Protein 9DEV (pdb70)

B-factor: mean 45.85, std 12.38, range [28.93, 104.71]

Radius of gyration: 12.33 Å; Cα contacts (8 Å, |Δi|>4): 157; chains: 1; bounding box: 30×28×32 Å

Secondary structure (DSSP, 8-state):
-TTTT-EEEEE-TTS-HHHHHHHHHHHHHTT-EEESS--TT-SEEEE-TT----HHHHHHHHHTTPEEE-HHHHHHHHHHTS---GGGG-TTGGGT-

Organism: Homo sapiens (NCBI:txid9606)

Nearest PDB structures (foldseek):
  3pd7-assembly2_B  TM=7.593E-01  e=1.060E-06  Homo sapiens
  3jve-assembly1_A  TM=7.397E-01  e=3.162E-06  Homo sapiens
  3fa2-assembly2_B  TM=7.010E-01  e=7.321E-05  Homo sapiens
  2nte-assembly1_A  TM=6.980E-01  e=6.837E-05  Homo sapiens
  7lyc-assembly1_N  TM=7.665E-01  e=3.073E-04  Homo sapiens

Foldseek 3Di:
DQAALAEEQEPEVPDPPVLVVVLQCLQVVVHHHYDVDDDLSHQEYEHEPPDDDDPVSVVSCVVSVHQYFYSVQSVVCSVVVHNDDSLVGHPCVVVVD

Structure (mmCIF, N/CA/C/O backbone):
data_9DEV
#
_entry.id   9DEV
#
_cell.length_a   114.428
_cell.length_b   114.428
_cell.length_c   114.428
_cell.angle_alpha   90.00
_cell.angle_beta   90.00
_cell.angle_gamma   90.00
#
_symmetry.space_group_name_H-M   'F 2 3'
#
loop_
_entity.id
_entity.type
_entity.pdbx_description
1 polymer 'Protein mono-ADP-ribosyltransferase PARP4'
2 non-polymer 'SULFATE ION'
3 water water
#
loop_
_atom_site.group_PDB
_atom_site.id
_atom_site.type_symbol
_atom_site.label_atom_id
_atom_site.label_alt_id
_atom_site.label_comp_id
_atom_site.label_asym_id
_atom_site.label_entity_id
_atom_site.label_seq_id
_atom_site.pdbx_PDB_ins_code
_atom_site.Cartn_x
_atom_site.Cartn_y
_atom_site.Cartn_z
_atom_site.occupancy
_atom_site.B_iso_or_equiv
_atom_site.auth_seq_id
_atom_site.auth_comp_id
_atom_site.auth_asym_id
_atom_site.auth_atom_id
_atom_site.pdbx_PDB_model_num
ATOM 1 N N . GLY A 1 4 ? 25.734 -7.991 25.203 1.00 58.49 4 GLY A N 1
ATOM 2 C CA . GLY A 1 4 ? 25.725 -6.708 24.472 1.00 54.50 4 GLY A CA 1
ATOM 3 C C . GLY A 1 4 ? 25.416 -5.522 25.389 1.00 50.50 4 GLY A C 1
ATOM 4 O O . GLY A 1 4 ? 25.191 -5.683 26.586 1.00 50.57 4 GLY A O 1
ATOM 5 N N . ILE A 1 5 ? 25.365 -4.329 24.798 1.00 47.14 5 ILE A N 1
ATOM 6 C CA . ILE A 1 5 ? 25.315 -3.089 25.562 1.00 45.53 5 ILE A CA 1
ATOM 7 C C . ILE A 1 5 ? 23.981 -2.952 26.298 1.00 44.47 5 ILE A C 1
ATOM 8 O O . ILE A 1 5 ? 23.928 -2.233 27.286 1.00 44.92 5 ILE A O 1
ATOM 13 N N . PHE A 1 6 ? 22.919 -3.644 25.842 1.00 44.17 6 PHE A N 1
ATOM 14 C CA . PHE A 1 6 ? 21.606 -3.533 26.465 1.00 42.47 6 PHE A CA 1
ATOM 15 C C . PHE A 1 6 ? 21.272 -4.752 27.325 1.00 45.05 6 PHE A C 1
ATOM 16 O O . PHE A 1 6 ? 20.103 -5.011 27.599 1.00 45.74 6 PHE A O 1
ATOM 24 N N . ALA A 1 7 ? 22.288 -5.488 27.790 1.00 46.93 7 ALA A N 1
ATOM 25 C CA . ALA A 1 7 ? 22.055 -6.606 28.690 1.00 50.90 7 ALA A CA 1
ATOM 26 C C . ALA A 1 7 ? 21.335 -6.114 29.943 1.00 51.36 7 ALA A C 1
ATOM 27 O O . 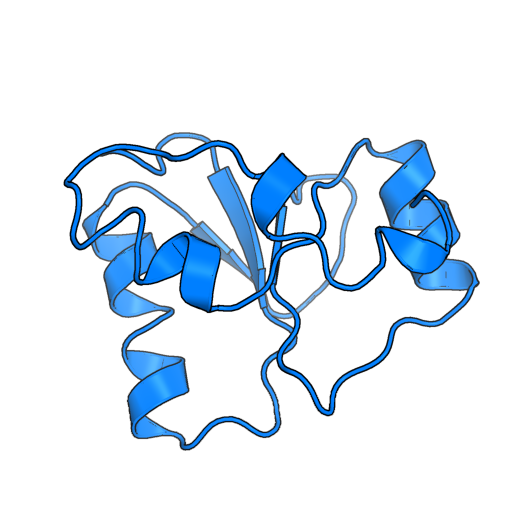ALA A 1 7 ? 21.658 -5.056 30.474 1.00 50.41 7 ALA A O 1
ATOM 29 N N . ASN A 1 8 ? 20.344 -6.893 30.385 1.00 51.95 8 ASN A N 1
ATOM 30 C CA . ASN A 1 8 ? 19.578 -6.615 31.590 1.00 54.75 8 ASN A CA 1
ATOM 31 C C . ASN A 1 8 ? 18.696 -5.377 31.436 1.00 51.73 8 ASN A C 1
ATOM 32 O O . ASN A 1 8 ? 18.142 -4.917 32.429 1.00 52.48 8 ASN A O 1
ATOM 37 N N . CYS A 1 9 ? 18.531 -4.865 30.205 1.00 49.22 9 CYS A N 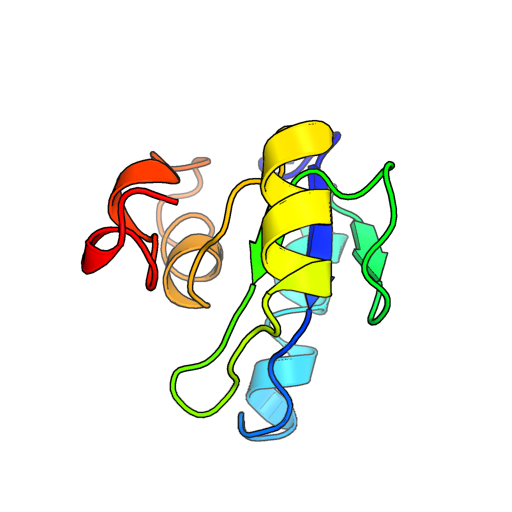1
ATOM 38 C CA . CYS A 1 9 ? 17.629 -3.749 29.947 1.00 46.11 9 CYS A CA 1
ATOM 39 C C . CYS A 1 9 ? 16.322 -4.283 29.373 1.00 45.08 9 CYS A C 1
ATOM 40 O O . CYS A 1 9 ? 16.332 -5.155 28.496 1.00 44.37 9 CYS A O 1
ATOM 43 N N . ILE A 1 10 ? 15.212 -3.755 29.897 1.00 42.80 10 ILE A N 1
ATOM 44 C CA . ILE A 1 10 ? 13.882 -4.081 29.415 1.00 43.98 10 ILE A CA 1
ATOM 45 C C . ILE A 1 10 ? 13.222 -2.759 29.037 1.00 40.43 10 ILE A C 1
ATOM 46 O O . ILE A 1 10 ? 12.970 -1.914 29.894 1.00 38.57 10 ILE A O 1
ATOM 51 N N . PHE A 1 11 ? 12.990 -2.580 27.733 1.00 39.15 11 PHE A N 1
ATOM 52 C CA . PHE A 1 11 ? 12.466 -1.335 27.200 1.00 38.68 11 PHE A CA 1
ATOM 53 C C . PHE A 1 11 ? 10.969 -1.464 26.938 1.00 38.86 11 PHE A C 1
ATOM 54 O O . PHE A 1 11 ? 10.571 -2.319 26.154 1.00 40.80 11 PHE A O 1
ATOM 62 N N . CYS A 1 12 ? 10.162 -0.607 27.573 1.00 39.44 12 CYS A N 1
ATOM 63 C CA . CYS A 1 12 ? 8.811 -0.347 27.097 1.00 38.22 12 CYS A CA 1
ATOM 64 C C . CYS A 1 12 ? 8.893 0.615 25.906 1.00 36.57 12 CYS A C 1
ATOM 65 O O . CYS A 1 12 ? 9.482 1.691 26.014 1.00 36.26 12 CYS A O 1
ATOM 68 N N . LEU A 1 13 ? 8.359 0.203 24.747 1.00 34.30 13 LEU A N 1
ATOM 69 C CA . LEU A 1 13 ? 8.385 1.036 23.552 1.00 32.76 13 LEU A CA 1
ATOM 70 C C . LEU A 1 13 ? 7.026 1.703 23.330 1.00 34.38 13 LEU A C 1
ATOM 71 O O . LEU A 1 13 ? 6.011 1.033 23.070 1.00 33.50 13 LEU A O 1
ATOM 76 N N . LYS A 1 14 ? 7.025 3.033 23.452 1.00 31.81 14 LYS A N 1
ATOM 77 C CA . LYS A 1 14 ? 5.885 3.858 23.087 1.00 33.48 14 LYS A CA 1
ATOM 78 C C . LYS A 1 14 ? 6.287 4.735 21.911 1.00 33.18 14 LYS A C 1
ATOM 79 O O . LYS A 1 14 ? 6.557 5.914 22.100 1.00 31.80 14 LYS A O 1
ATOM 85 N N . VAL A 1 15 ? 6.356 4.129 20.716 1.00 32.72 15 VAL A N 1
ATOM 86 C CA . VAL A 1 15 ? 6.884 4.784 19.529 1.00 34.17 15 VAL A CA 1
ATOM 87 C C . VAL A 1 15 ? 5.897 4.640 18.361 1.00 35.39 15 VAL A C 1
ATOM 88 O O . VAL A 1 15 ? 6.299 4.511 17.199 1.00 36.16 15 VAL A O 1
ATOM 92 N N . LYS A 1 16 ? 4.601 4.802 18.677 1.00 35.57 16 LYS A N 1
ATOM 93 C CA . LYS A 1 16 ? 3.493 4.578 17.759 1.00 37.85 16 LYS A CA 1
ATOM 94 C C . LYS A 1 16 ? 3.617 5.394 16.475 1.00 36.85 16 LYS A C 1
ATOM 95 O O . LYS A 1 16 ? 3.111 4.968 15.437 1.00 37.32 16 LYS A O 1
ATOM 101 N N . TYR A 1 17 ? 4.241 6.577 16.536 1.00 34.69 17 TYR A N 1
ATOM 102 C CA . TYR A 1 17 ? 4.203 7.495 15.405 1.00 38.26 17 TYR A CA 1
ATOM 103 C C . TYR A 1 17 ? 5.462 7.409 14.547 1.00 38.13 17 TYR A C 1
ATOM 104 O O . TYR A 1 17 ? 5.542 8.075 13.520 1.00 39.60 17 TYR A O 1
ATOM 113 N N . LEU A 1 18 ? 6.402 6.536 14.907 1.00 36.48 18 LEU A N 1
ATOM 114 C CA . LEU A 1 18 ? 7.572 6.310 14.077 1.00 36.92 18 LEU A CA 1
ATOM 115 C C . LEU A 1 18 ? 7.150 5.529 12.841 1.00 40.49 18 LEU A C 1
ATOM 116 O O . LEU A 1 18 ? 6.268 4.681 12.937 1.00 39.86 18 LEU A O 1
ATOM 121 N N . PRO A 1 19 ? 7.824 5.732 11.687 1.00 42.33 19 PRO A N 1
ATOM 122 C CA . PRO A 1 19 ? 7.651 4.846 10.541 1.00 45.29 19 PRO A CA 1
ATOM 123 C C . PRO A 1 19 ? 7.902 3.392 10.925 1.00 45.15 19 PRO A C 1
ATOM 124 O O . PRO A 1 19 ? 8.721 3.124 11.803 1.00 40.62 19 PRO A O 1
ATOM 128 N N . GLN A 1 20 ? 7.201 2.465 10.261 1.00 46.82 20 GLN A N 1
ATOM 129 C CA . GLN A 1 20 ? 7.256 1.058 10.635 1.00 48.76 20 GLN A CA 1
ATOM 130 C C . GLN A 1 20 ? 8.702 0.550 10.576 1.00 43.44 20 GLN A C 1
ATOM 131 O O . GLN A 1 20 ? 9.125 -0.215 11.432 1.00 40.94 20 GLN A O 1
ATOM 137 N N . GLN A 1 21 ? 9.454 0.981 9.562 1.00 45.58 21 GLN A N 1
ATOM 138 C CA . GLN A 1 21 ? 10.824 0.533 9.361 1.00 46.98 21 GLN A CA 1
ATOM 139 C C . GLN A 1 21 ? 11.701 0.911 10.559 1.00 43.32 21 GLN A C 1
ATOM 140 O O . GLN A 1 21 ? 12.597 0.159 10.937 1.00 41.01 21 GLN A O 1
ATOM 146 N N . GLN A 1 22 ? 11.445 2.086 11.152 1.00 39.48 22 GLN A N 1
ATOM 147 C CA . GLN A 1 22 ? 12.206 2.560 12.302 1.00 37.33 22 GLN A CA 1
ATOM 148 C C . GLN A 1 22 ? 11.796 1.822 13.573 1.00 36.29 22 GLN A C 1
ATOM 149 O O . GLN A 1 22 ? 12.645 1.508 14.398 1.00 33.58 22 GLN A O 1
ATOM 155 N N . LYS A 1 23 ? 10.499 1.547 13.742 1.00 36.03 23 LYS A N 1
ATOM 156 C CA . LYS A 1 23 ? 10.049 0.749 14.869 1.00 35.75 23 LYS A CA 1
ATOM 157 C C . LYS A 1 23 ? 10.746 -0.606 14.868 1.00 37.94 23 LYS A C 1
ATOM 158 O O . LYS A 1 23 ? 11.185 -1.064 15.919 1.00 37.56 23 LYS A O 1
ATOM 164 N N . LYS A 1 24 ? 10.791 -1.253 13.692 1.00 42.54 24 LYS A N 1
ATOM 165 C CA . LYS A 1 24 ? 11.399 -2.566 13.542 1.00 45.87 24 LYS A CA 1
ATOM 166 C C . LYS A 1 24 ? 12.884 -2.487 13.885 1.00 42.75 24 LYS A C 1
ATOM 167 O O . LYS A 1 24 ? 13.412 -3.356 14.569 1.00 40.86 24 LYS A O 1
ATOM 173 N N . LYS A 1 25 ? 13.548 -1.427 13.415 1.00 39.38 25 LYS A N 1
ATOM 174 C CA . LYS A 1 25 ? 14.978 -1.275 13.612 1.00 37.74 25 LYS A CA 1
ATOM 175 C C . LYS A 1 25 ? 15.306 -1.026 15.083 1.00 35.15 25 LYS A C 1
ATOM 176 O O . LYS A 1 25 ? 16.339 -1.485 15.556 1.00 36.13 25 LYS A O 1
ATOM 182 N N . LEU A 1 26 ? 14.454 -0.274 15.793 1.00 32.85 26 LEU A N 1
ATOM 183 C CA A LEU A 1 26 ? 14.614 -0.064 17.218 0.50 32.99 26 LEU A CA 1
ATOM 184 C CA B LEU A 1 26 ? 14.604 -0.067 17.228 0.50 33.09 26 LEU A CA 1
ATOM 185 C C . LEU A 1 26 ? 14.566 -1.423 17.921 1.00 34.62 26 LEU A C 1
ATOM 186 O O . LEU A 1 26 ? 15.404 -1.723 18.756 1.00 35.69 26 LEU A O 1
ATOM 195 N N . GLN A 1 27 ? 13.570 -2.240 17.562 1.00 35.94 27 GLN A N 1
ATOM 196 C CA . GLN A 1 27 ? 13.390 -3.562 18.148 1.00 36.44 27 GLN A CA 1
ATOM 197 C C . GLN A 1 27 ? 14.599 -4.462 17.876 1.00 38.01 27 GLN A C 1
ATOM 198 O O . GLN A 1 27 ? 15.090 -5.124 18.787 1.00 38.30 27 GLN A O 1
ATOM 204 N N . THR A 1 28 ? 15.063 -4.518 16.625 1.00 37.89 28 THR A N 1
ATOM 205 C CA . THR A 1 28 ? 16.164 -5.408 16.286 1.00 40.21 28 THR A CA 1
ATOM 206 C C . THR A 1 28 ? 17.470 -4.895 16.898 1.00 40.01 28 THR A C 1
ATOM 207 O O . THR A 1 28 ? 18.297 -5.705 17.317 1.00 43.67 28 THR A O 1
ATOM 211 N N . ASP A 1 29 ? 17.653 -3.569 16.984 1.00 38.02 29 ASP A N 1
ATOM 212 C CA . ASP A 1 29 ? 18.822 -3.015 17.656 1.00 36.66 29 ASP A CA 1
ATOM 213 C C . ASP A 1 29 ? 18.838 -3.431 19.122 1.00 38.67 29 ASP A C 1
ATOM 214 O O . ASP A 1 29 ? 19.901 -3.728 19.667 1.00 41.33 29 ASP A O 1
ATOM 219 N N . ILE A 1 30 ? 17.662 -3.417 19.762 1.00 38.24 30 ILE A N 1
ATOM 220 C CA . ILE A 1 30 ? 17.555 -3.796 21.161 1.00 39.50 30 ILE A CA 1
ATOM 221 C C . ILE A 1 30 ? 17.847 -5.292 21.309 1.00 41.92 30 ILE A C 1
ATOM 222 O O . ILE A 1 30 ? 18.692 -5.679 22.113 1.00 44.34 30 ILE A O 1
ATOM 227 N N . LYS A 1 31 ? 17.167 -6.135 20.523 1.00 43.20 31 LYS A N 1
ATOM 228 C CA . LYS A 1 31 ? 17.284 -7.576 20.705 1.00 50.10 31 LYS A CA 1
ATOM 229 C C . LYS A 1 31 ? 18.685 -8.074 20.344 1.00 50.41 31 LYS A C 1
ATOM 230 O O . LYS A 1 31 ? 19.210 -8.950 21.028 1.00 50.95 31 LYS A O 1
ATOM 236 N N . GLU A 1 32 ? 19.277 -7.533 19.273 1.00 47.20 32 GLU A N 1
ATOM 237 C CA . GLU A 1 32 ? 20.579 -7.990 18.801 1.00 51.85 32 GLU A CA 1
ATOM 238 C C . GLU A 1 32 ? 21.695 -7.605 19.776 1.00 51.61 32 GLU A C 1
ATOM 239 O O . GLU A 1 32 ? 22.806 -8.113 19.665 1.00 52.49 32 GLU A O 1
ATOM 245 N N . ASN A 1 33 ? 21.416 -6.685 20.707 1.00 50.25 33 ASN A N 1
ATOM 246 C CA . ASN A 1 33 ? 22.428 -6.187 21.627 1.00 48.98 33 ASN A CA 1
ATOM 247 C C . ASN A 1 33 ? 22.049 -6.493 23.075 1.00 48.84 33 ASN A C 1
ATOM 248 O O . ASN A 1 33 ? 22.422 -5.745 23.973 1.00 47.89 33 ASN A O 1
ATOM 253 N N . GLY A 1 34 ? 21.315 -7.596 23.287 1.00 49.30 34 GLY A N 1
ATOM 254 C CA . GLY A 1 34 ? 21.172 -8.207 24.599 1.00 50.96 34 GLY A CA 1
ATOM 255 C C . GLY A 1 34 ? 19.956 -7.712 25.380 1.00 48.59 34 GLY A C 1
ATOM 256 O O . GLY A 1 34 ? 19.743 -8.139 26.510 1.00 52.71 34 GLY A O 1
ATOM 257 N N . GLY A 1 35 ? 19.140 -6.847 24.778 1.00 44.92 35 GLY A N 1
ATOM 258 C CA . GLY A 1 35 ? 18.020 -6.246 25.487 1.00 43.94 35 GLY A CA 1
ATOM 259 C C . GLY A 1 35 ? 16.716 -6.989 25.224 1.00 44.87 35 GLY A C 1
ATOM 260 O O . GLY A 1 35 ? 16.661 -7.870 24.368 1.00 45.56 35 GLY A O 1
ATOM 261 N N . LYS A 1 36 ? 15.675 -6.618 25.980 1.00 45.47 36 LYS A N 1
ATOM 262 C CA . LYS A 1 36 ? 14.322 -7.085 25.725 1.00 47.55 36 LYS A CA 1
ATOM 263 C C . LYS A 1 36 ? 13.406 -5.871 25.605 1.00 43.10 36 LYS A C 1
ATOM 264 O O . LYS A 1 36 ? 13.756 -4.769 26.027 1.00 40.96 36 LYS A O 1
ATOM 270 N N . PHE A 1 37 ? 12.247 -6.057 24.972 1.00 42.88 37 PHE A N 1
ATOM 271 C CA . PHE A 1 37 ? 11.313 -4.953 24.833 1.00 40.15 37 PHE A CA 1
ATOM 272 C C . PHE A 1 37 ? 9.891 -5.473 25.010 1.00 42.42 37 PHE A C 1
ATOM 273 O O . PHE A 1 37 ? 9.622 -6.654 24.819 1.00 42.57 37 PHE A O 1
ATOM 281 N N . SER A 1 38 ? 9.014 -4.539 25.373 1.00 42.05 38 SER A N 1
ATOM 282 C CA . SER A 1 38 ? 7.593 -4.768 25.533 1.00 44.42 38 SER A CA 1
ATOM 283 C C . SER A 1 38 ? 6.868 -3.519 25.056 1.00 40.44 38 SER A C 1
ATOM 284 O O . SER A 1 38 ? 7.463 -2.443 24.998 1.00 38.97 38 SER A O 1
ATOM 287 N N . PHE A 1 39 ? 5.583 -3.660 24.735 1.00 39.07 39 PHE A N 1
ATOM 288 C CA . PHE A 1 39 ? 4.781 -2.504 24.371 1.00 39.44 39 PHE A CA 1
ATOM 289 C C . PHE A 1 39 ? 4.011 -2.011 25.591 1.00 41.48 39 PHE A C 1
ATOM 290 O O . PHE A 1 39 ? 3.396 -0.956 25.533 1.00 45.65 39 PHE A O 1
ATOM 298 N N . SER A 1 40 ? 4.073 -2.768 26.695 1.00 40.62 40 SER A N 1
ATOM 299 C CA . SER A 1 40 ? 3.345 -2.448 27.918 1.00 41.80 40 SER A CA 1
ATOM 300 C C . SER A 1 40 ? 4.328 -1.958 28.983 1.00 41.72 40 SER A C 1
ATOM 301 O O . SER A 1 40 ? 5.435 -2.479 29.073 1.00 41.81 40 SER A O 1
ATOM 304 N N . LEU A 1 41 ? 3.902 -0.973 29.785 1.00 39.72 41 LEU A N 1
ATOM 305 C CA . LEU A 1 41 ? 4.693 -0.481 30.907 1.00 40.31 41 LEU A CA 1
ATOM 306 C C . LEU A 1 41 ? 4.350 -1.291 32.156 1.00 41.33 41 LEU A C 1
ATOM 307 O O . LEU A 1 41 ? 3.195 -1.333 32.580 1.00 40.46 41 LEU A O 1
ATOM 312 N N . ASN A 1 42 ? 5.368 -1.913 32.761 1.00 41.29 42 ASN A N 1
ATOM 313 C CA . ASN A 1 42 ? 5.182 -2.673 33.988 1.00 46.02 42 ASN A CA 1
ATOM 314 C C . ASN A 1 42 ? 6.392 -2.468 34.903 1.00 46.60 42 ASN A C 1
ATOM 315 O O . ASN A 1 42 ? 7.393 -1.877 34.499 1.00 43.53 42 ASN A O 1
ATOM 320 N N . PRO A 1 43 ? 6.331 -2.930 36.171 1.00 51.70 43 PRO A N 1
ATOM 321 C CA . PRO A 1 43 ? 7.429 -2.743 37.114 1.00 53.01 43 PRO A CA 1
ATOM 322 C C . PRO A 1 43 ? 8.787 -3.286 36.668 1.00 53.36 43 PRO A C 1
ATOM 323 O O . PRO A 1 43 ? 9.803 -2.816 37.168 1.00 53.54 43 PRO A O 1
ATOM 327 N N . GLN A 1 44 ? 8.815 -4.262 35.746 1.00 53.64 44 GLN A N 1
ATOM 328 C CA . GLN A 1 44 ? 10.071 -4.876 35.327 1.00 54.73 44 GLN A CA 1
ATOM 329 C C . GLN A 1 44 ? 10.784 -4.036 34.264 1.00 49.59 44 GLN A C 1
ATOM 330 O O . GLN A 1 44 ? 11.960 -4.277 34.002 1.00 48.44 44 GLN A O 1
ATOM 336 N N . CYS A 1 45 ? 10.087 -3.075 33.637 1.00 44.61 45 CYS A N 1
ATOM 337 C CA . CYS A 1 45 ? 10.716 -2.198 32.656 1.00 40.92 45 CYS A CA 1
ATOM 338 C C . CYS A 1 45 ? 11.845 -1.413 33.335 1.00 42.42 45 CYS A C 1
ATOM 339 O O . CYS A 1 45 ? 11.672 -0.928 34.448 1.00 43.58 45 CYS A O 1
ATOM 342 N N . THR A 1 46 ? 13.006 -1.339 32.675 1.00 41.03 46 THR A N 1
ATOM 343 C CA . THR A 1 46 ? 14.115 -0.507 33.129 1.00 42.85 46 THR A CA 1
ATOM 344 C C . THR A 1 46 ? 14.082 0.850 32.432 1.00 40.40 46 THR A C 1
ATOM 345 O O . THR A 1 46 ? 14.537 1.852 32.998 1.00 40.06 46 THR A O 1
ATOM 349 N N . HIS A 1 47 ? 13.544 0.860 31.201 1.00 37.22 47 HIS A N 1
ATOM 350 C CA . HIS A 1 47 ? 13.511 2.035 30.350 1.00 35.76 47 HIS A CA 1
ATOM 351 C C . HIS A 1 47 ? 12.148 2.119 29.669 1.00 34.34 47 HIS A C 1
ATOM 352 O O . HIS A 1 47 ? 11.495 1.095 29.455 1.00 36.78 47 HIS A O 1
ATOM 359 N N . ILE A 1 48 ? 11.740 3.348 29.340 1.00 35.42 48 ILE A N 1
ATOM 360 C CA . ILE A 1 48 ? 10.621 3.552 28.435 1.00 33.37 48 ILE A CA 1
ATOM 361 C C . ILE A 1 48 ? 11.086 4.528 27.361 1.00 33.80 48 ILE A C 1
ATOM 362 O O . ILE A 1 48 ? 11.587 5.611 27.671 1.00 32.56 48 ILE A O 1
ATOM 367 N N . ILE A 1 49 ? 10.898 4.107 26.101 1.00 32.77 49 ILE A N 1
ATOM 368 C CA . ILE A 1 49 ? 11.308 4.871 24.936 1.00 30.82 49 ILE A CA 1
ATOM 369 C C . ILE A 1 49 ? 10.057 5.528 24.363 1.00 32.24 49 ILE A C 1
ATOM 370 O O . ILE A 1 49 ? 9.102 4.829 24.006 1.00 32.23 49 ILE A O 1
ATOM 375 N N A LEU A 1 50 ? 10.125 6.852 24.220 0.50 31.37 50 LEU A N 1
ATOM 376 N N B LEU A 1 50 ? 10.048 6.872 24.387 0.50 31.27 50 LEU A N 1
ATOM 377 C CA A LEU A 1 50 ? 8.991 7.665 23.836 0.50 31.05 50 LEU A CA 1
ATOM 378 C CA B LEU A 1 50 ? 8.985 7.689 23.821 0.50 31.16 50 LEU A CA 1
ATOM 379 C C A LEU A 1 50 ? 9.357 8.517 22.627 0.50 30.75 50 LEU A C 1
ATOM 380 C C B LEU A 1 50 ? 9.486 8.353 22.547 0.50 30.85 50 LEU A C 1
ATOM 381 O O A LEU A 1 50 ? 10.212 9.394 22.731 0.50 28.93 50 LEU A O 1
ATOM 382 O O B LEU A 1 50 ? 10.553 8.955 22.534 0.50 30.72 50 LEU A O 1
ATOM 391 N N . ASP A 1 51 ? 8.670 8.305 21.494 1.00 32.05 51 ASP A N 1
ATOM 392 C CA . ASP A 1 51 ? 8.863 9.184 20.349 1.00 33.49 51 ASP A CA 1
ATOM 393 C C . ASP A 1 51 ? 8.234 10.542 20.667 1.00 33.54 51 ASP A C 1
ATOM 394 O O . ASP A 1 51 ? 7.502 10.696 21.649 1.00 33.34 51 ASP A O 1
ATOM 399 N N . ASN A 1 52 ? 8.499 11.534 19.804 1.00 36.32 52 ASN A N 1
ATOM 400 C CA . ASN A 1 52 ? 8.130 12.917 20.069 1.00 39.84 52 ASN A CA 1
ATOM 401 C C . ASN A 1 52 ? 6.623 13.088 20.267 1.00 38.22 52 ASN A C 1
ATOM 402 O O . ASN A 1 52 ? 6.206 13.920 21.068 1.00 36.25 52 ASN A O 1
ATOM 407 N N . ALA A 1 53 ? 5.812 12.344 19.502 1.00 35.15 53 ALA A N 1
ATOM 408 C CA . ALA A 1 53 ? 4.377 12.568 19.474 1.00 37.24 53 ALA A CA 1
ATOM 409 C C . ALA A 1 53 ? 3.641 11.728 20.520 1.00 36.22 53 ALA A C 1
ATOM 410 O O . ALA A 1 53 ? 2.442 11.937 20.701 1.00 38.56 53 ALA A O 1
ATOM 412 N N . ASP A 1 54 ? 4.334 10.819 21.219 0.76 32.60 54 ASP A N 1
ATOM 413 C CA . ASP A 1 54 ? 3.706 10.051 22.287 0.76 32.99 54 ASP A CA 1
ATOM 414 C C . ASP A 1 54 ? 3.851 10.789 23.617 0.76 36.64 54 ASP A C 1
ATOM 415 O O . ASP A 1 54 ? 4.871 11.421 23.865 0.76 36.54 54 ASP A O 1
ATOM 420 N N . VAL A 1 55 ? 2.846 10.664 24.493 1.00 40.19 55 VAL A N 1
ATOM 421 C CA . VAL A 1 55 ? 2.875 11.293 25.811 1.00 41.93 55 VAL A CA 1
ATOM 422 C C . VAL A 1 55 ? 2.491 10.258 26.862 1.00 40.66 55 VAL A C 1
ATOM 423 O O . VAL A 1 55 ? 1.951 9.206 26.533 1.00 42.65 55 VAL A O 1
ATOM 427 N N . LEU A 1 56 ? 2.790 10.571 28.125 1.00 40.51 56 LEU A N 1
ATOM 428 C CA . LEU A 1 56 ? 2.540 9.678 29.246 1.00 40.37 56 LEU A CA 1
ATOM 429 C C . LEU A 1 56 ? 1.517 10.328 30.165 1.00 43.48 56 LEU A C 1
ATOM 430 O O . LEU A 1 56 ? 1.568 11.530 30.402 1.00 44.73 56 LEU A O 1
ATOM 435 N N . SER A 1 57 ? 0.582 9.516 30.665 1.00 42.46 57 SER A N 1
ATOM 436 C CA . SER A 1 57 ? -0.386 9.956 31.652 1.00 43.88 57 SER A CA 1
ATOM 437 C C . SER A 1 57 ? 0.299 10.138 33.005 1.00 44.11 57 SER A C 1
ATOM 438 O O . SER A 1 57 ? 1.404 9.643 33.226 1.00 43.24 57 SER A O 1
ATOM 441 N N . GLN A 1 58 ? -0.406 10.802 33.929 1.00 47.77 58 GLN A N 1
ATOM 442 C CA . GLN A 1 58 ? 0.092 10.957 35.285 1.00 49.90 58 GLN A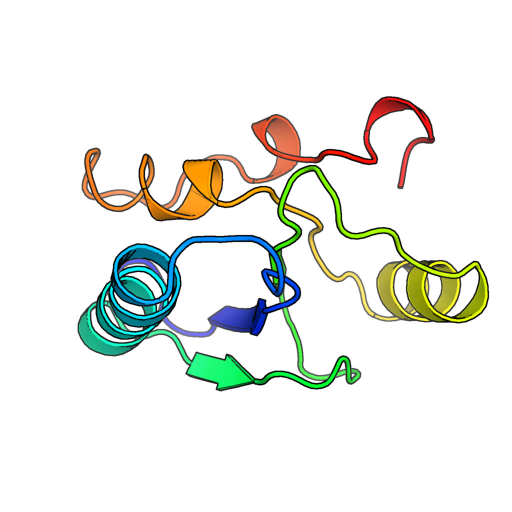 CA 1
ATOM 443 C C . GLN A 1 58 ? 0.209 9.581 35.938 1.00 48.65 58 GLN A C 1
ATOM 444 O O . GLN A 1 58 ? 1.138 9.347 36.708 1.00 47.81 58 GLN A O 1
ATOM 450 N N . TYR A 1 59 ? -0.721 8.670 35.611 1.00 46.84 59 TYR A N 1
ATOM 451 C CA . TYR A 1 59 ? -0.664 7.315 36.140 1.00 46.99 59 TYR A CA 1
ATOM 452 C C . TYR A 1 59 ? 0.656 6.662 35.724 1.00 43.82 59 TYR A C 1
ATOM 453 O O . TYR A 1 59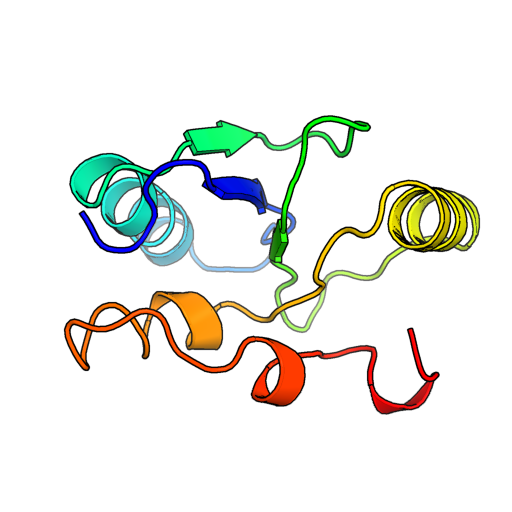 ? 1.357 6.064 36.538 1.00 44.65 59 TYR A O 1
ATOM 462 N N . GLN A 1 60 ? 0.982 6.759 34.437 1.00 41.90 60 GLN A N 1
ATOM 463 C CA . GLN A 1 60 ? 2.194 6.160 33.913 1.00 39.83 60 GLN A CA 1
ATOM 464 C C . GLN A 1 60 ? 3.427 6.800 34.550 1.00 41.39 60 GLN A C 1
ATOM 465 O O . GLN A 1 60 ? 4.366 6.101 34.907 1.00 42.07 60 GLN A O 1
ATOM 471 N N . LEU A 1 61 ? 3.415 8.130 34.664 1.00 42.48 61 LEU A N 1
ATOM 472 C CA . LEU A 1 61 ? 4.531 8.860 35.244 1.00 45.52 61 LEU A CA 1
ATOM 473 C C . LEU A 1 61 ? 4.746 8.439 36.699 1.00 47.50 61 LEU A C 1
ATOM 474 O O . LEU A 1 61 ? 5.892 8.278 37.117 1.00 49.89 61 LEU A O 1
ATOM 479 N N . ASN A 1 62 ? 3.653 8.224 37.447 1.00 47.99 62 ASN A N 1
ATOM 480 C CA . ASN A 1 62 ? 3.715 7.736 38.817 1.00 50.73 62 ASN A CA 1
ATOM 481 C C . ASN A 1 62 ? 4.350 6.351 38.876 1.00 49.54 62 ASN A C 1
ATOM 482 O O . ASN A 1 62 ? 5.181 6.088 39.743 1.00 50.70 62 ASN A O 1
ATOM 487 N N . SER A 1 63 ? 3.956 5.474 37.946 1.00 46.94 63 SER A N 1
ATOM 488 C CA . SER A 1 63 ? 4.507 4.133 37.870 1.00 46.32 63 SER A CA 1
ATOM 489 C C . SER A 1 63 ? 6.005 4.199 37.596 1.00 45.15 63 SER A C 1
ATOM 490 O O . SER A 1 63 ? 6.770 3.437 38.180 1.00 46.40 63 SER A O 1
ATOM 493 N N . ILE A 1 64 ? 6.392 5.092 36.675 1.00 42.77 64 ILE A N 1
ATOM 494 C CA . ILE A 1 64 ? 7.776 5.261 36.257 1.00 43.13 64 ILE A CA 1
ATOM 495 C C . ILE A 1 64 ? 8.636 5.714 37.437 1.00 46.22 64 ILE A C 1
ATOM 496 O O . ILE A 1 64 ? 9.749 5.214 37.603 1.00 45.91 64 ILE A O 1
ATOM 501 N N . GLN A 1 65 ? 8.128 6.679 38.213 1.00 49.22 65 GLN A N 1
ATOM 502 C CA . GLN A 1 65 ? 8.826 7.204 39.384 1.00 53.56 65 GLN A CA 1
ATOM 503 C C . GLN A 1 65 ? 9.003 6.093 40.415 1.00 56.59 65 GLN A C 1
ATOM 504 O O . GLN A 1 65 ? 10.105 5.857 40.901 1.00 57.56 65 GLN A O 1
ATOM 510 N N . LYS A 1 66 ? 7.891 5.431 40.747 1.00 57.13 66 LYS A N 1
ATOM 511 C CA . LYS A 1 66 ? 7.860 4.362 41.729 1.00 60.86 66 LYS A CA 1
ATOM 512 C C . LYS A 1 66 ? 8.839 3.239 41.381 1.00 59.29 66 LYS A C 1
ATOM 513 O O . LYS A 1 66 ? 9.449 2.657 42.271 1.00 61.24 66 LYS A O 1
ATOM 519 N N . ASN A 1 67 ? 8.968 2.901 40.095 1.00 54.55 67 ASN A N 1
ATOM 520 C CA . ASN A 1 67 ? 9.725 1.722 39.699 1.00 54.54 67 ASN A CA 1
ATOM 521 C C . ASN A 1 67 ? 11.096 2.099 39.132 1.00 52.74 67 ASN A C 1
ATOM 522 O O . ASN A 1 67 ? 11.803 1.232 38.619 1.00 52.78 67 ASN A O 1
ATOM 527 N N . HIS A 1 68 ? 11.469 3.383 39.227 1.00 52.36 68 HIS A N 1
ATOM 528 C CA . HIS A 1 68 ? 12.773 3.865 38.784 1.00 52.64 68 HIS A CA 1
ATOM 529 C C . HIS A 1 68 ? 13.023 3.555 37.306 1.00 48.85 68 HIS A C 1
ATOM 530 O O . HIS A 1 68 ? 14.128 3.172 36.920 1.00 48.68 68 HIS A O 1
ATOM 537 N N . VAL A 1 69 ? 12.005 3.772 36.463 1.00 44.46 69 VAL A N 1
ATOM 538 C CA . VAL A 1 69 ? 12.148 3.564 35.034 1.00 42.61 69 VAL A CA 1
ATOM 539 C C . VAL A 1 69 ? 12.778 4.814 34.421 1.00 40.97 69 VAL A C 1
ATOM 540 O O . VAL A 1 69 ? 12.415 5.925 34.790 1.00 43.44 69 VAL A O 1
ATOM 544 N N . HIS A 1 70 ? 13.753 4.615 33.524 1.00 39.06 70 HIS A N 1
ATOM 545 C CA . HIS A 1 70 ? 14.403 5.692 32.789 1.00 39.10 70 HIS A CA 1
ATOM 546 C C . HIS A 1 70 ? 13.584 6.056 31.544 1.0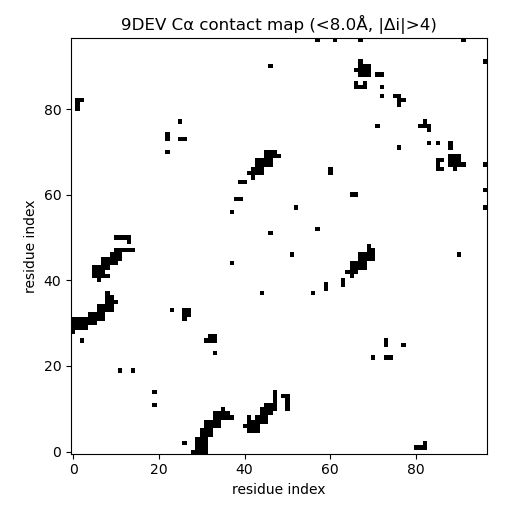0 35.81 70 HIS A C 1
ATOM 547 O O . HIS A 1 70 ? 13.345 5.200 30.696 1.00 37.71 70 HIS A O 1
ATOM 554 N N . ILE A 1 71 ? 13.156 7.321 31.437 1.00 36.00 71 ILE A N 1
ATOM 555 C CA . ILE A 1 71 ? 12.453 7.796 30.247 1.00 35.39 71 ILE A CA 1
ATOM 556 C C . ILE A 1 71 ? 13.492 8.305 29.253 1.00 34.19 71 ILE A C 1
ATOM 557 O O . ILE A 1 71 ? 14.334 9.123 29.617 1.00 36.16 71 ILE A O 1
ATOM 562 N N . ALA A 1 72 ? 13.429 7.807 28.010 1.00 31.21 72 ALA A N 1
ATOM 563 C CA . ALA A 1 72 ? 14.377 8.178 26.974 1.00 32.46 72 ALA A CA 1
ATOM 564 C C . ALA A 1 72 ? 13.677 8.319 25.619 1.00 34.60 72 ALA A C 1
ATOM 565 O O . ALA A 1 72 ? 12.550 7.872 25.443 1.00 35.11 72 ALA A O 1
ATOM 567 N N . ASN A 1 73 ? 14.349 8.997 24.685 1.00 36.07 73 ASN A N 1
ATOM 568 C CA . ASN A 1 73 ? 13.894 9.095 23.304 1.00 32.50 73 ASN A CA 1
ATOM 569 C C . ASN A 1 73 ? 14.576 8.011 22.468 1.00 32.35 73 ASN A C 1
ATOM 570 O O . ASN A 1 73 ? 15.467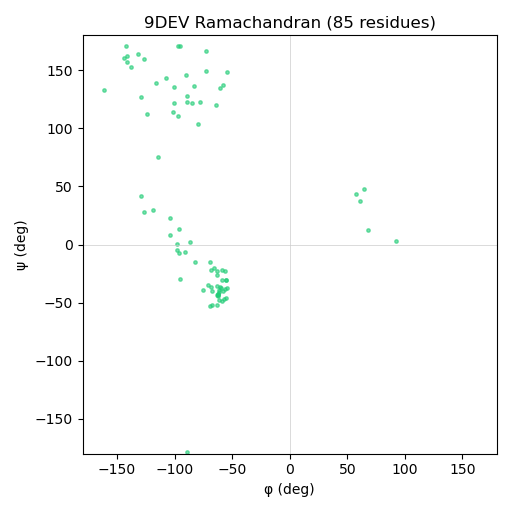 7.293 22.943 1.00 32.46 73 ASN A O 1
ATOM 575 N N . PRO A 1 74 ? 14.153 7.794 21.198 1.00 29.88 74 PRO A N 1
ATOM 576 C CA . PRO A 1 74 ? 14.816 6.838 20.325 1.00 30.03 74 PRO A CA 1
ATOM 577 C C . PRO A 1 74 ? 16.314 7.062 20.127 1.00 29.19 74 PRO A C 1
ATOM 578 O O . PRO A 1 74 ? 17.052 6.0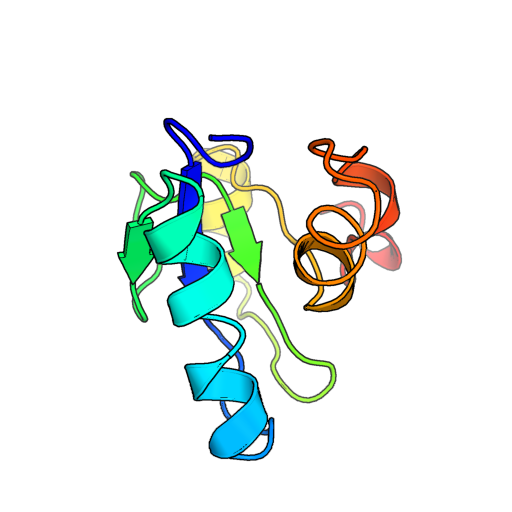94 19.945 1.00 29.61 74 PRO A O 1
ATOM 582 N N . ASP A 1 75 ? 16.747 8.318 20.197 1.00 30.43 75 ASP A N 1
ATOM 583 C CA . ASP A 1 75 ? 18.147 8.670 19.987 1.00 32.60 75 ASP A CA 1
ATOM 584 C C . ASP A 1 75 ? 19.044 7.959 20.995 1.00 32.17 75 ASP A C 1
ATOM 585 O O . ASP A 1 75 ? 20.203 7.689 20.691 1.00 31.59 75 ASP A O 1
ATOM 590 N N . PHE A 1 76 ? 18.516 7.685 22.196 1.00 30.86 76 PHE A N 1
ATOM 591 C CA . PHE A 1 76 ? 19.271 6.934 23.191 1.00 31.10 76 PHE A CA 1
ATOM 592 C C . PHE A 1 76 ? 19.719 5.592 22.611 1.00 31.64 76 PHE A C 1
ATOM 593 O O . PHE A 1 76 ? 20.866 5.189 22.779 1.00 31.24 76 PHE A O 1
ATOM 601 N N . ILE A 1 77 ? 18.798 4.890 21.933 1.00 29.39 77 ILE A N 1
ATOM 602 C CA . ILE A 1 77 ? 19.109 3.629 21.287 1.00 30.50 77 ILE A CA 1
ATOM 603 C C . ILE A 1 77 ? 20.032 3.841 20.090 1.00 29.35 77 ILE A C 1
ATOM 604 O O . ILE A 1 77 ? 21.074 3.196 20.000 1.00 31.44 77 ILE A O 1
ATOM 609 N N . TRP A 1 78 ? 19.664 4.737 19.171 1.00 30.60 78 TRP A N 1
ATOM 610 C CA . TRP A 1 78 ? 20.432 4.946 17.953 1.00 31.00 78 TRP A CA 1
ATOM 611 C C . TRP A 1 78 ? 21.885 5.309 18.272 1.00 31.83 78 TRP A C 1
ATOM 612 O O . TRP A 1 78 ? 22.814 4.772 17.677 1.00 32.17 78 TRP A O 1
ATOM 623 N N A LYS A 1 79 ? 22.055 6.253 19.203 0.50 30.84 79 LYS A N 1
ATOM 624 N N B LYS A 1 79 ? 22.078 6.224 19.222 0.50 31.95 79 LYS A N 1
ATOM 625 C CA A LYS A 1 79 ? 23.371 6.786 19.531 0.50 32.64 79 LYS A CA 1
ATOM 626 C CA B LYS A 1 79 ? 23.409 6.765 19.465 0.50 34.40 79 LYS A CA 1
ATOM 627 C C A LYS A 1 79 ? 24.203 5.740 20.276 0.50 32.20 79 LYS A C 1
ATOM 628 C C B LYS A 1 79 ? 24.232 5.818 20.350 0.50 33.27 79 LYS A C 1
ATOM 629 O O A LYS A 1 79 ? 25.391 5.589 20.006 0.50 34.08 79 LYS A O 1
ATOM 630 O O B LYS A 1 79 ? 25.455 5.802 20.237 0.50 34.89 79 LYS A O 1
ATOM 641 N N . SER A 1 80 ? 23.590 5.031 21.227 1.00 32.34 80 SER A N 1
ATOM 642 C CA . SER A 1 80 ? 24.305 3.992 21.974 1.00 34.02 80 SER A CA 1
ATOM 643 C C . SER A 1 80 ? 24.834 2.924 21.006 1.00 35.63 80 SER A C 1
ATOM 644 O O . SER A 1 80 ? 25.978 2.480 21.099 1.00 34.50 80 SER A O 1
ATOM 647 N N . ILE A 1 81 ? 23.986 2.519 20.055 1.00 33.98 81 ILE A N 1
ATOM 648 C CA . ILE A 1 81 ? 24.367 1.567 19.022 1.00 36.15 81 ILE A CA 1
ATOM 649 C C . ILE A 1 81 ? 25.538 2.106 18.195 1.00 36.94 81 ILE A C 1
ATOM 650 O O . ILE A 1 81 ? 26.498 1.381 17.931 1.00 37.78 81 ILE A O 1
ATOM 655 N N A ARG A 1 82 ? 25.438 3.370 17.776 0.50 36.15 82 ARG A N 1
ATOM 656 N N B ARG A 1 82 ? 25.426 3.370 17.770 0.50 35.52 82 ARG A N 1
ATOM 657 C CA A ARG A 1 82 ? 26.443 3.994 16.932 0.50 38.36 82 ARG A CA 1
ATOM 658 C CA B ARG A 1 82 ? 26.424 4.037 16.946 0.50 37.18 82 ARG A CA 1
ATOM 659 C C A ARG A 1 82 ? 27.779 4.070 17.670 0.50 40.36 82 ARG A C 1
ATOM 660 C C B ARG A 1 82 ? 27.768 4.066 17.671 0.50 39.73 82 ARG A C 1
ATOM 661 O O A ARG A 1 82 ? 28.830 3.819 17.078 0.50 40.97 82 ARG A O 1
ATOM 662 O O B ARG A 1 82 ? 28.807 3.776 17.077 0.50 40.40 82 ARG A O 1
ATOM 677 N N . GLU A 1 83 ? 27.728 4.413 18.963 1.00 39.72 83 GLU A N 1
ATOM 678 C CA . GLU A 1 83 ? 28.936 4.591 19.758 1.00 41.12 83 GLU A CA 1
ATOM 679 C C . GLU A 1 83 ? 29.419 3.257 20.321 1.00 42.21 83 GLU A C 1
ATOM 680 O O . GLU A 1 83 ? 30.510 3.201 20.890 1.00 42.20 83 GLU A O 1
ATOM 686 N N . LYS A 1 84 ? 28.615 2.194 20.164 1.00 40.68 84 LYS A N 1
ATOM 687 C CA . LYS A 1 84 ? 28.962 0.858 20.623 1.00 42.96 84 LYS A CA 1
ATOM 688 C C . LYS A 1 84 ? 29.159 0.865 22.138 1.00 43.06 84 LYS A C 1
ATOM 689 O O . LYS A 1 84 ? 30.027 0.167 22.677 1.00 44.36 84 LYS A O 1
ATOM 695 N N . ARG A 1 85 ? 28.327 1.659 22.816 1.00 39.20 85 ARG A N 1
ATOM 696 C CA . ARG A 1 85 ? 28.460 1.883 24.240 1.00 39.43 85 ARG A CA 1
ATOM 697 C C . ARG A 1 85 ? 27.147 2.432 24.782 1.00 38.42 85 ARG A C 1
ATOM 698 O O . ARG A 1 85 ? 26.553 3.335 24.187 1.00 35.99 85 ARG A O 1
ATOM 706 N N . LEU A 1 86 ? 26.683 1.853 25.891 1.00 38.44 86 LEU A N 1
ATOM 707 C CA . LEU A 1 86 ?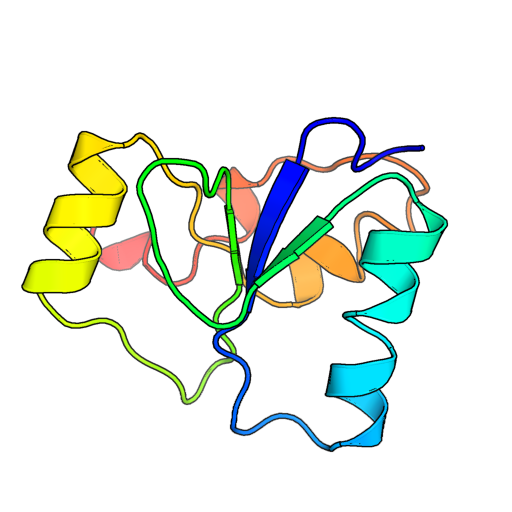 25.486 2.346 26.560 1.00 37.74 86 LEU A CA 1
ATOM 708 C C . LEU A 1 86 ? 25.781 3.763 27.055 1.00 36.90 86 LEU A C 1
ATOM 709 O O . LEU A 1 86 ? 26.731 3.957 27.808 1.00 37.93 86 LEU A O 1
ATOM 714 N N . LEU A 1 87 ? 25.001 4.743 26.581 1.00 36.17 87 LEU A N 1
ATOM 715 C CA . LEU A 1 87 ? 25.242 6.145 26.882 1.00 35.47 87 LEU A CA 1
ATOM 716 C C . LEU A 1 87 ? 24.521 6.551 28.164 1.00 36.07 87 LEU A C 1
ATOM 717 O O . LEU A 1 87 ? 23.948 5.712 28.853 1.00 36.21 87 LEU A O 1
ATOM 722 N N . ASP A 1 88 ? 24.666 7.841 28.514 1.00 37.32 88 ASP A N 1
ATOM 723 C CA . ASP A 1 88 ? 24.067 8.413 29.702 1.00 39.37 88 ASP A CA 1
ATOM 724 C C . ASP A 1 88 ? 22.602 8.718 29.412 1.00 37.98 88 ASP A C 1
ATOM 725 O O . ASP A 1 88 ? 22.302 9.722 28.770 1.00 38.19 88 ASP A O 1
ATOM 730 N N . VAL A 1 89 ? 21.714 7.866 29.927 1.00 37.88 89 VAL A N 1
ATOM 731 C CA . VAL A 1 89 ? 20.295 7.939 29.614 1.00 37.39 89 VAL A CA 1
ATOM 732 C C . VAL A 1 89 ? 19.694 9.260 30.100 1.00 40.40 89 VAL A C 1
ATOM 733 O O . VAL A 1 89 ? 18.655 9.690 29.594 1.00 39.96 89 VAL A O 1
ATOM 737 N N . LYS A 1 90 ? 20.333 9.904 31.087 1.00 43.50 90 LYS A N 1
ATOM 738 C CA . LYS A 1 90 ? 19.855 11.172 31.622 1.00 48.01 90 LYS A CA 1
ATOM 739 C C . LYS A 1 90 ? 19.935 12.302 30.595 1.00 46.21 90 LYS A C 1
ATOM 740 O O . LYS A 1 90 ? 19.272 13.315 30.774 1.00 49.60 90 LYS A O 1
ATOM 746 N N . ASN A 1 91 ? 20.759 12.160 29.550 1.00 41.52 91 ASN A N 1
ATOM 747 C CA . ASN A 1 91 ? 20.856 13.170 28.508 1.00 44.10 91 ASN A CA 1
ATOM 748 C C . ASN A 1 91 ? 19.806 12.971 27.406 1.00 39.36 91 ASN A C 1
ATOM 749 O O . ASN A 1 91 ? 19.828 13.710 26.426 1.00 40.22 91 ASN A O 1
ATOM 754 N N . TYR A 1 92 ? 18.925 11.973 27.539 1.00 36.68 92 TYR A N 1
ATOM 755 C CA . TYR A 1 92 ? 17.969 11.641 26.480 1.00 36.73 92 TYR A CA 1
ATOM 756 C C . TYR A 1 92 ? 16.533 11.621 26.999 1.00 37.21 92 TYR A C 1
ATOM 757 O O . TYR A 1 92 ? 15.687 10.920 26.446 1.00 36.64 92 TYR A O 1
ATOM 766 N N . ASP A 1 93 ? 16.248 12.395 28.044 1.00 39.12 93 ASP A N 1
ATOM 767 C CA . ASP A 1 93 ? 14.971 12.294 28.731 1.00 40.77 93 ASP A CA 1
ATOM 768 C C . ASP A 1 93 ? 14.019 13.365 28.210 1.00 39.87 93 ASP A C 1
ATOM 769 O O . ASP A 1 93 ? 14.206 14.534 28.518 1.00 42.73 93 ASP A O 1
ATOM 774 N N . PRO A 1 94 ? 12.946 13.006 27.462 1.00 38.46 94 PRO A N 1
ATOM 775 C CA . PRO A 1 94 ? 11.991 14.014 27.005 1.00 39.85 94 PRO A CA 1
ATOM 776 C C . PRO A 1 94 ? 11.252 14.724 28.137 1.00 44.26 94 PRO A C 1
ATOM 777 O O . PRO A 1 94 ? 10.816 15.856 27.959 1.00 47.94 94 PRO A O 1
ATOM 781 N N . TYR A 1 95 ? 11.108 14.064 29.297 1.00 44.85 95 TYR A N 1
ATOM 782 C CA . TYR A 1 95 ? 10.397 14.645 30.431 1.00 48.19 95 TYR A CA 1
ATOM 783 C C . TYR A 1 95 ? 11.340 15.316 31.430 1.00 53.90 95 TYR A C 1
ATOM 784 O O . TYR A 1 95 ? 10.911 15.678 32.528 1.00 54.02 95 TYR A O 1
ATOM 793 N N . LYS A 1 96 ? 12.602 15.532 31.037 1.00 54.65 96 LYS A N 1
ATOM 794 C CA . LYS A 1 96 ? 13.535 16.252 31.890 1.00 60.55 96 LYS A CA 1
ATOM 795 C C . LYS A 1 96 ? 12.953 17.614 32.280 1.00 64.79 96 LYS A C 1
ATOM 796 O O . LYS A 1 96 ? 13.134 18.042 33.422 1.00 66.90 96 LYS A O 1
ATOM 802 N N . PRO A 1 97 ? 12.228 18.334 31.383 1.00 65.73 97 PRO A N 1
ATOM 803 C CA . PRO A 1 97 ? 11.628 19.622 31.741 1.00 69.56 97 PRO A CA 1
ATOM 804 C C . PRO A 1 97 ? 10.645 19.574 32.911 1.00 71.41 97 PRO A C 1
ATOM 805 O O . PRO A 1 97 ? 10.382 20.603 33.535 1.00 69.59 97 PRO A O 1
ATOM 809 N N . LEU A 1 98 ? 10.094 18.383 33.187 1.00 72.87 98 LEU A N 1
ATOM 810 C CA . LEU A 1 98 ? 9.191 18.180 34.312 1.00 79.75 98 LEU A CA 1
ATOM 811 C C . LEU A 1 98 ? 9.934 17.588 35.516 1.00 84.08 98 LEU A C 1
ATOM 812 O O . LEU A 1 98 ? 9.336 17.444 36.583 1.00 87.94 98 LEU A O 1
ATOM 817 N N . ASP A 1 99 ? 11.230 17.267 35.346 1.00 84.67 99 ASP A N 1
ATOM 818 C CA . ASP A 1 99 ? 12.055 16.644 36.374 1.00 86.27 99 ASP A CA 1
ATOM 819 C C . ASP A 1 99 ? 11.525 15.248 36.703 1.00 83.45 99 ASP A C 1
ATOM 820 O O . ASP A 1 99 ? 11.382 14.897 37.874 1.00 81.37 99 ASP A O 1
ATOM 825 N N . ILE A 1 100 ? 11.247 14.456 35.657 1.00 78.99 100 ILE A N 1
ATOM 826 C CA . ILE A 1 100 ? 10.739 13.101 35.816 1.00 76.37 100 ILE A CA 1
ATOM 827 C C . ILE A 1 100 ? 11.664 12.143 35.046 1.00 69.35 100 ILE A C 1
ATOM 828 O O . ILE A 1 100 ? 11.901 12.430 33.854 1.00 65.03 100 ILE A O 1
#

InterPro domains:
  IPR001357 BRCT domain [PF00533] (3-81)
  IPR001357 BRCT domain [PS50172] (1-94)
  IPR001357 BRCT domain [SM00292] (3-84)
  IPR002035 von Willebrand factor, type A [PF00092] (877-1029)
  IPR002035 von Willebrand factor, type A [PS50234] (876-1046)
  IPR002035 von Willebrand factor, type A [SM00327] (874-1037)
  IPR004102 Poly(ADP-ribose) polymerase, regulatory domain [PS51060] (242-370)
  IPR012317 Poly(ADP-ribose) polymerase, catalytic domain [PF00644] (389-565)
  IPR012317 Poly(ADP-ribose) polymerase, catalytic domain [PS51059] (369-573)
  IPR013694 VIT domain [PF08487] (623-733)
  IPR013694 VIT domain [PS51468] (607-735)
  IPR013694 VIT domain [SM00609] (607-735)
  IPR031273 Protein mono-ADP-ribosyltransferase PARP4 [PTHR46530] (1-1407)
  IPR036420 BRCT domain superfamily [G3DSA:3.40.50.10190] (2-97)
  IPR036420 BRCT domain superfamily [SSF52113] (4-93)
  IPR036465 von Willebrand factor A-like domain superfamily [G3DSA:3.40.50.410] (874-1044)
  IPR036465 von Willebrand factor A-like domain superfamily [SSF53300] (876-1047)
  IPR036616 Poly(ADP-ribose) polymerase, regulatory domain superfamily [G3DSA:1.20.142.10] (252-378)
  IPR036616 Poly(ADP-ribose) polymerase, regulatory domain superfamily [SSF47587] (257-376)
  IPR058904 PARP4, MVP-ID C-terminal domain [PF26156] (1575-1721)

Solvent-accessible surface area: 6114 Å² total; per-residue (Å²): 79,46,0,52,142,10,41,0,0,5,55,7,140,130,32,74,101,155,80,42,115,109,0,36,60,8,0,135,131,39,42,4,121,57,30,115,71,40,54,84,117,4,43,11,0,0,6,6,165,67,23,122,14,56,116,171,41,11,72,26,4,134,160,46,149,12,64,6,0,43,16,72,1,0,65,78,0,46,194,83,177,138,74,21,79,18,126,113,25,33,56,28,130,110,106,134,64

GO terms:
  GO:0019899 enzyme binding (F, IDA)
  GO:0005737 cytoplasm (C, IDA)
  GO:0005876 spindle microtubule (C, IDA)
  GO:1990404 NAD+-protein mono-ADP-ribosyltransferase activity (F, IDA)
  GO:0005634 nucleus (C, EXP)
  GO:0036211 protein modification process (P, TAS)
  GO:0003677 DNA binding (F, TAS)
  GO:0003950 NAD+ poly-ADP-ribosyltransferase activity (F, TAS)
  GO:0006281 DNA repair (P, TAS)
  GO:0005515 protein binding (F, IPI)
  GO:0072686 mitotic spindle (C, IDA)
  GO:0005654 nucleoplasm (C, IDA)
  GO:0005829 cytosol (C, IDA)
  GO:0036211 protein modification process (P, IDA)
  GO:0003950 NAD+ poly-ADP-ribosyltransferase activity (F, IDA)
  GO:0070062 extracellular exosome (C, HDA)
  GO:0016020 membrane (C, HDA)
  GO:0006954 inflammatory response (P, IMP)

Sequence (97 aa):
GIFANCIFCLKVKYLPQQQKKKLLQTDIKENGGKFSFSLNPQCTHIILLDNADVLSQYQLNSIQKNHVHIANPDFIWKKSIRREKRLLDVKNYDPYKPLDI